Protein AF-M3J0B3-F1 (afdb_monomer_lite)

Structure (mmCIF, N/CA/C/O backbone):
data_AF-M3J0B3-F1
#
_entry.id   AF-M3J0B3-F1
#
loop_
_atom_site.group_PDB
_atom_site.id
_atom_site.type_symbol
_atom_site.label_atom_id
_atom_site.label_alt_id
_atom_site.label_comp_id
_atom_site.label_asym_id
_atom_site.label_entity_id
_atom_site.label_seq_id
_atom_site.pdbx_PDB_ins_code
_atom_site.Cartn_x
_atom_site.Cartn_y
_atom_site.Cartn_z
_atom_site.occupancy
_atom_site.B_iso_or_equiv
_atom_site.auth_seq_id
_atom_site.auth_comp_id
_atom_site.auth_asym_id
_atom_site.auth_atom_id
_atom_site.pdbx_PDB_model_num
ATOM 1 N N . MET A 1 1 ? -4.447 -12.567 12.145 1.00 97.25 1 MET A N 1
ATOM 2 C CA . MET A 1 1 ? -3.091 -12.415 12.739 1.00 97.25 1 MET A CA 1
ATOM 3 C C . MET A 1 1 ? -3.245 -12.116 14.236 1.00 97.25 1 MET A C 1
ATOM 5 O O . MET A 1 1 ? -4.362 -12.213 14.731 1.00 97.25 1 MET A O 1
ATOM 9 N N . LYS A 1 2 ? -2.182 -11.803 15.000 1.00 98.50 2 LYS A N 1
ATOM 10 C CA . LYS A 1 2 ? -2.361 -11.306 16.385 1.00 98.50 2 LYS A CA 1
ATOM 11 C C . LYS A 1 2 ? -3.076 -9.946 16.348 1.00 98.50 2 LYS A C 1
ATOM 13 O O . LYS A 1 2 ? -2.793 -9.146 15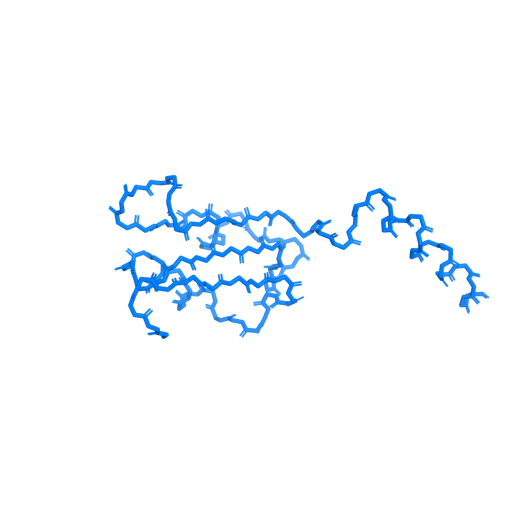.459 1.00 98.50 2 LYS A O 1
ATOM 18 N N . LYS A 1 3 ? -3.970 -9.669 17.301 1.00 98.12 3 LYS A N 1
ATOM 19 C CA . LYS A 1 3 ? -4.640 -8.360 17.394 1.00 98.12 3 LYS A CA 1
ATOM 20 C C . LYS A 1 3 ? -3.600 -7.249 17.611 1.00 98.12 3 LYS A C 1
ATOM 22 O O . LYS A 1 3 ? -2.743 -7.392 18.479 1.00 98.12 3 LYS A O 1
ATOM 27 N N . GLY A 1 4 ? -3.684 -6.177 16.824 1.00 97.38 4 GLY A N 1
ATOM 28 C CA . GLY A 1 4 ? -2.749 -5.047 16.838 1.00 97.38 4 GLY A CA 1
ATOM 29 C C . GLY A 1 4 ? -1.410 -5.319 16.142 1.00 97.38 4 GLY A C 1
ATOM 30 O O . GLY A 1 4 ? -0.444 -4.603 16.389 1.00 97.38 4 GLY A O 1
ATOM 31 N N . SER A 1 5 ? -1.314 -6.371 15.322 1.00 98.69 5 SER A N 1
ATOM 32 C CA . SER A 1 5 ? -0.075 -6.693 14.597 1.00 98.69 5 SER A CA 1
ATOM 33 C C . SER A 1 5 ? 0.118 -5.845 13.336 1.00 98.69 5 SER A C 1
ATOM 35 O O . SER A 1 5 ? -0.804 -5.186 12.866 1.00 98.69 5 SER A O 1
ATOM 37 N N . TYR A 1 6 ? 1.329 -5.872 12.778 1.00 98.62 6 TYR A N 1
ATOM 38 C CA . TYR A 1 6 ? 1.687 -5.168 11.548 1.00 98.62 6 TYR A CA 1
ATOM 39 C C . TYR A 1 6 ? 1.912 -6.183 10.427 1.00 98.62 6 TYR A C 1
ATOM 41 O O . TYR A 1 6 ? 2.663 -7.144 10.605 1.00 98.62 6 TYR A O 1
ATOM 49 N N . LEU A 1 7 ? 1.274 -5.964 9.279 1.00 98.62 7 LEU A N 1
ATOM 50 C CA . LEU A 1 7 ? 1.485 -6.721 8.051 1.00 98.62 7 LEU A CA 1
ATOM 51 C C . LEU A 1 7 ? 2.119 -5.802 7.005 1.00 98.62 7 LEU A C 1
ATOM 53 O O . LEU A 1 7 ? 1.550 -4.775 6.650 1.00 98.62 7 LEU A O 1
ATOM 57 N N . VAL A 1 8 ? 3.297 -6.174 6.509 1.00 98.69 8 VAL A N 1
ATOM 58 C CA . VAL A 1 8 ? 4.000 -5.424 5.462 1.00 98.69 8 VAL A CA 1
ATOM 59 C C . VAL A 1 8 ? 4.126 -6.300 4.224 1.00 98.69 8 VAL A C 1
ATOM 61 O O . VAL A 1 8 ? 4.586 -7.437 4.320 1.00 98.69 8 VAL A O 1
ATOM 64 N N . ASN A 1 9 ? 3.724 -5.775 3.068 1.00 98.69 9 ASN A N 1
ATOM 65 C CA . ASN A 1 9 ? 3.772 -6.480 1.794 1.00 98.69 9 ASN A CA 1
ATOM 66 C C . ASN A 1 9 ? 4.448 -5.618 0.721 1.00 98.69 9 ASN A C 1
ATOM 68 O O . ASN A 1 9 ? 3.850 -4.691 0.188 1.00 98.69 9 ASN A O 1
ATOM 72 N N . THR A 1 10 ? 5.685 -5.966 0.375 1.00 98.62 10 THR A N 1
ATOM 73 C CA . THR A 1 10 ? 6.419 -5.441 -0.793 1.00 98.62 10 THR A CA 1
ATOM 74 C C . THR A 1 10 ? 6.640 -6.530 -1.851 1.00 98.62 10 THR A C 1
ATOM 76 O O . THR A 1 10 ? 7.502 -6.424 -2.721 1.00 98.62 10 THR A O 1
ATOM 79 N N . ALA A 1 11 ? 5.878 -7.627 -1.761 1.00 98.50 11 ALA A N 1
ATOM 80 C CA . ALA A 1 11 ? 5.980 -8.765 -2.661 1.00 98.50 11 ALA A CA 1
ATOM 81 C C . ALA A 1 11 ? 5.049 -8.577 -3.865 1.00 98.50 11 ALA A C 1
ATOM 83 O O . ALA A 1 11 ? 5.490 -8.143 -4.927 1.00 98.50 11 ALA A O 1
ATOM 84 N N . ARG A 1 12 ? 3.756 -8.896 -3.728 1.00 98.56 12 ARG A N 1
ATOM 85 C CA . ARG A 1 12 ? 2.724 -8.698 -4.765 1.00 98.56 12 ARG A CA 1
ATOM 86 C C . ARG A 1 12 ? 1.381 -8.392 -4.109 1.00 98.56 12 ARG A C 1
ATOM 88 O O . ARG A 1 12 ? 1.020 -9.026 -3.121 1.00 98.56 12 ARG A O 1
ATOM 95 N N . GLY A 1 13 ? 0.620 -7.458 -4.679 1.00 97.56 13 GLY A N 1
ATOM 96 C CA . GLY A 1 13 ? -0.667 -7.059 -4.104 1.00 97.56 13 GLY A CA 1
ATOM 97 C C . GLY A 1 13 ? -1.739 -8.147 -4.189 1.00 97.56 13 GLY A C 1
ATOM 98 O O . GLY A 1 13 ? -2.564 -8.241 -3.297 1.00 97.56 13 GLY A O 1
ATOM 99 N N . ALA A 1 14 ? -1.682 -9.026 -5.194 1.00 97.75 14 ALA A N 1
ATOM 100 C CA . ALA A 1 14 ? -2.631 -10.134 -5.356 1.00 97.75 14 ALA A CA 1
ATOM 101 C C . ALA A 1 14 ? -2.468 -11.276 -4.326 1.00 97.75 14 ALA A C 1
ATOM 103 O O . ALA A 1 14 ? -3.224 -12.239 -4.362 1.00 97.75 14 ALA A O 1
ATOM 104 N N . LEU A 1 15 ? -1.478 -11.198 -3.426 1.00 98.25 15 LEU A N 1
ATOM 105 C CA . LEU A 1 15 ? -1.314 -12.163 -2.329 1.00 98.25 15 LEU A CA 1
ATOM 106 C C . LEU A 1 15 ? -2.304 -11.930 -1.182 1.00 98.25 15 LEU A C 1
ATOM 108 O O . LEU A 1 15 ? -2.431 -12.781 -0.304 1.00 98.25 15 LEU A O 1
ATOM 112 N N . THR A 1 16 ? -2.971 -10.779 -1.163 1.00 97.94 16 THR A N 1
ATOM 113 C CA . THR A 1 16 ? -3.957 -10.413 -0.151 1.00 97.94 16 THR A CA 1
ATOM 114 C C . THR A 1 16 ? -5.274 -10.024 -0.813 1.00 97.94 16 THR A C 1
ATOM 116 O O . THR A 1 16 ? -5.303 -9.559 -1.952 1.00 97.94 16 THR A O 1
ATOM 119 N N . VAL A 1 17 ? -6.375 -10.223 -0.087 1.00 98.12 17 VAL A N 1
ATOM 120 C CA . VAL A 1 17 ? -7.711 -9.775 -0.498 1.00 98.12 17 VAL A CA 1
ATOM 121 C C . VAL A 1 17 ? -7.877 -8.316 -0.052 1.00 98.12 17 VAL A C 1
ATOM 123 O O . VAL A 1 17 ? -7.732 -8.040 1.144 1.00 98.12 17 VAL A O 1
ATOM 126 N N . PRO A 1 18 ? -8.105 -7.359 -0.970 1.00 97.25 18 PRO A N 1
ATOM 127 C CA . PRO A 1 18 ? -8.133 -5.937 -0.634 1.00 97.25 18 PRO A CA 1
ATOM 128 C C . PRO A 1 18 ? -9.143 -5.555 0.439 1.00 97.25 18 PRO A C 1
ATOM 130 O O . PRO A 1 18 ? -8.809 -4.779 1.336 1.00 97.25 18 PRO A O 1
ATOM 133 N N . GLU A 1 19 ? -10.338 -6.124 0.345 1.00 98.31 19 GLU A N 1
ATOM 134 C CA . GLU A 1 19 ? -11.470 -5.890 1.231 1.00 98.31 19 GLU A CA 1
ATOM 135 C C . GLU A 1 19 ? -11.154 -6.401 2.641 1.00 98.31 19 GLU A C 1
ATOM 137 O O . GLU A 1 19 ? -11.225 -5.633 3.596 1.00 98.31 19 GLU A O 1
ATOM 142 N N . ASP A 1 20 ? -10.654 -7.635 2.766 1.00 98.69 20 ASP A N 1
ATOM 143 C CA . ASP A 1 20 ? -10.282 -8.225 4.059 1.00 98.69 20 ASP A CA 1
ATOM 144 C C . ASP A 1 20 ? -9.170 -7.433 4.764 1.00 98.69 20 ASP A C 1
ATOM 146 O O . ASP A 1 20 ? -9.183 -7.262 5.985 1.00 98.69 20 ASP A O 1
ATOM 150 N N . VAL A 1 21 ? -8.186 -6.933 4.005 1.00 98.62 21 VAL A N 1
ATOM 151 C CA . VAL A 1 21 ? -7.125 -6.073 4.553 1.00 98.62 21 VAL A CA 1
ATOM 152 C C . VAL A 1 21 ? -7.708 -4.749 5.035 1.00 98.62 21 VAL A C 1
ATOM 154 O O . VAL A 1 21 ? -7.368 -4.309 6.133 1.00 98.62 21 VAL A O 1
ATOM 157 N N . ALA A 1 22 ? -8.586 -4.127 4.247 1.00 98.56 22 ALA A N 1
ATOM 158 C CA . ALA A 1 22 ? -9.223 -2.873 4.625 1.00 98.56 22 ALA A CA 1
ATOM 159 C C . ALA A 1 22 ? -10.067 -3.040 5.893 1.00 98.56 22 ALA A C 1
ATOM 161 O O . ALA A 1 22 ? -9.916 -2.252 6.824 1.00 98.56 22 ALA A O 1
ATOM 162 N N . ASP A 1 23 ? -10.863 -4.102 5.991 1.00 98.75 23 ASP A N 1
ATOM 163 C CA . ASP A 1 23 ? -11.668 -4.414 7.174 1.00 98.75 23 ASP A CA 1
ATOM 164 C C . ASP A 1 23 ? -10.795 -4.692 8.408 1.00 98.75 23 ASP A C 1
ATOM 166 O O . ASP A 1 23 ? -11.059 -4.203 9.515 1.00 98.75 23 ASP A O 1
ATOM 170 N N . ALA A 1 24 ? -9.696 -5.429 8.235 1.00 98.75 24 ALA A N 1
ATOM 171 C CA . ALA A 1 24 ? -8.756 -5.713 9.314 1.00 98.75 24 ALA A CA 1
ATOM 172 C C . ALA A 1 24 ? -8.005 -4.455 9.795 1.00 98.75 24 ALA A C 1
ATOM 174 O O . ALA A 1 24 ? -7.734 -4.329 10.994 1.00 98.75 24 ALA A O 1
ATOM 175 N N . VAL A 1 25 ? -7.693 -3.517 8.895 1.00 98.69 25 VAL A N 1
ATOM 176 C CA . VAL A 1 25 ? -7.103 -2.216 9.245 1.00 98.69 25 VAL A CA 1
ATOM 177 C C . VAL A 1 25 ? -8.132 -1.323 9.933 1.00 98.69 25 VAL A C 1
ATOM 179 O O . VAL A 1 25 ? -7.873 -0.844 11.037 1.00 98.69 25 VAL A O 1
ATOM 182 N N . ASN A 1 26 ? -9.321 -1.171 9.344 1.00 98.56 26 ASN A N 1
ATOM 183 C CA . ASN A 1 26 ? -10.406 -0.331 9.858 1.00 98.56 26 ASN A CA 1
ATOM 184 C C . ASN A 1 26 ? -10.881 -0.774 11.249 1.00 98.56 26 ASN A C 1
ATOM 186 O O . ASN A 1 26 ? -11.209 0.062 12.085 1.00 98.56 26 ASN A O 1
ATOM 190 N N . SER A 1 27 ? -10.863 -2.078 11.541 1.00 98.38 27 SER A N 1
ATOM 191 C CA . SER A 1 27 ? -11.177 -2.617 12.874 1.00 98.38 27 SER A CA 1
ATOM 192 C C . SER A 1 27 ? -10.033 -2.496 13.893 1.00 98.38 27 SER A C 1
ATOM 194 O O . SER A 1 27 ? -10.222 -2.784 15.077 1.00 98.38 27 SER A O 1
ATOM 196 N N . GLY A 1 28 ? -8.830 -2.104 13.460 1.00 98.25 28 GLY A N 1
ATOM 197 C CA . GLY A 1 28 ? -7.625 -2.094 14.290 1.00 98.25 28 GLY A CA 1
ATOM 198 C C . GLY A 1 28 ? -7.091 -3.493 14.622 1.00 98.25 28 GLY A C 1
ATOM 199 O O . GLY A 1 28 ? -6.303 -3.649 15.558 1.00 98.25 28 GLY A O 1
ATOM 200 N N . HIS A 1 29 ? -7.515 -4.533 13.893 1.00 98.69 29 HIS A N 1
ATOM 201 C CA . HIS A 1 29 ? -6.955 -5.876 14.046 1.00 98.69 29 HIS A CA 1
ATOM 202 C C . HIS A 1 29 ? -5.498 -5.925 13.574 1.00 98.69 29 HIS A C 1
ATOM 204 O O . HIS A 1 29 ? -4.674 -6.568 14.232 1.00 98.69 29 HIS A O 1
ATOM 210 N N . ILE A 1 30 ? -5.182 -5.219 12.484 1.00 98.69 30 ILE A N 1
ATOM 211 C CA . ILE A 1 30 ? -3.816 -5.027 11.986 1.00 98.69 30 ILE A CA 1
ATOM 212 C C . ILE A 1 30 ? -3.556 -3.574 11.571 1.00 98.69 30 ILE A C 1
ATOM 214 O O . ILE A 1 30 ? -4.479 -2.788 11.384 1.00 98.69 30 ILE A O 1
ATOM 218 N N . ALA A 1 31 ? -2.286 -3.240 11.376 1.00 98.69 31 ALA A N 1
ATOM 219 C CA . ALA A 1 31 ? -1.842 -2.162 10.499 1.00 98.69 31 ALA A CA 1
ATOM 220 C C . ALA A 1 31 ? -1.239 -2.765 9.221 1.00 98.69 31 ALA A C 1
ATOM 222 O O . ALA A 1 31 ? -0.647 -3.847 9.277 1.00 98.69 31 ALA A O 1
ATOM 223 N N . TYR A 1 32 ? -1.366 -2.071 8.089 1.00 98.62 32 TYR A N 1
ATOM 224 C CA . TYR A 1 32 ? -0.889 -2.550 6.792 1.00 98.62 32 TYR A CA 1
ATOM 225 C C . TYR A 1 32 ? 0.007 -1.526 6.092 1.00 98.62 32 TYR A C 1
ATOM 227 O O . TYR A 1 32 ? -0.255 -0.323 6.121 1.00 98.62 32 TYR A O 1
ATOM 235 N N . GLY A 1 33 ? 1.067 -1.999 5.444 1.00 98.38 33 GLY A N 1
ATOM 236 C CA . GLY A 1 33 ? 1.972 -1.160 4.662 1.00 98.38 33 GLY A CA 1
ATOM 237 C C . GLY A 1 33 ? 2.616 -1.918 3.512 1.00 98.38 33 GLY A C 1
ATOM 238 O O . GLY A 1 33 ? 2.656 -3.148 3.503 1.00 98.38 33 GLY A O 1
ATOM 239 N N . GLY A 1 34 ? 3.134 -1.182 2.536 1.00 98.44 34 GLY A N 1
ATOM 240 C CA . GLY A 1 34 ? 3.685 -1.779 1.328 1.00 98.44 34 GLY A CA 1
ATOM 241 C C . GLY A 1 34 ? 3.694 -0.824 0.149 1.00 98.44 34 GLY A C 1
ATOM 242 O O . GLY A 1 34 ? 3.270 0.326 0.248 1.00 98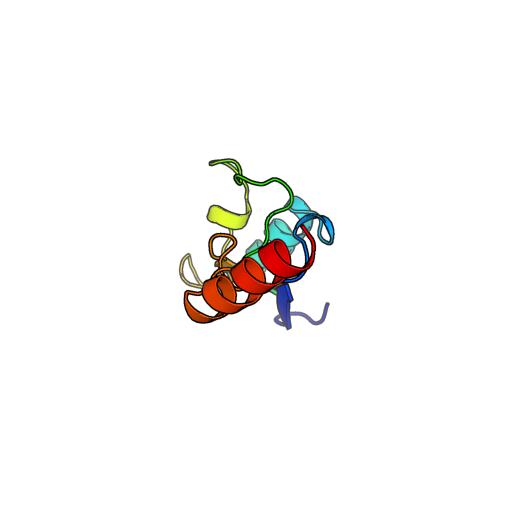.44 34 GLY A O 1
ATOM 243 N N . ASP A 1 35 ? 4.171 -1.306 -0.988 1.00 98.75 35 ASP A N 1
ATOM 244 C CA . ASP A 1 35 ? 4.201 -0.546 -2.238 1.00 98.75 35 ASP A CA 1
ATOM 245 C C . ASP A 1 35 ? 3.463 -1.254 -3.385 1.00 98.75 35 ASP A C 1
ATOM 247 O O . ASP A 1 35 ? 3.242 -0.676 -4.444 1.00 98.75 35 ASP A O 1
ATOM 251 N N . VAL A 1 36 ? 3.020 -2.495 -3.188 1.00 98.62 36 VAL A N 1
ATOM 252 C CA . VAL A 1 36 ? 2.397 -3.311 -4.238 1.00 98.62 36 VAL A CA 1
ATOM 253 C C . VAL A 1 36 ? 0.874 -3.290 -4.177 1.00 98.62 36 VAL A C 1
ATOM 255 O O . VAL A 1 36 ? 0.270 -3.292 -3.109 1.00 98.62 36 VAL A O 1
ATOM 258 N N . TRP A 1 37 ? 0.249 -3.345 -5.354 1.00 98.44 37 TRP A N 1
ATOM 259 C CA . TRP A 1 37 ? -1.203 -3.285 -5.533 1.00 98.44 37 TRP A CA 1
ATOM 260 C C . TRP A 1 37 ? -1.681 -4.485 -6.370 1.00 98.44 37 TRP A C 1
ATOM 262 O O . TRP A 1 37 ? -0.902 -4.975 -7.197 1.00 98.44 37 TRP A O 1
ATOM 272 N N . PRO A 1 38 ? -2.912 -4.999 -6.165 1.00 96.81 38 PRO A N 1
ATOM 273 C CA . PRO A 1 38 ? -3.425 -6.156 -6.910 1.00 96.81 38 PRO A CA 1
ATOM 274 C C . PRO A 1 38 ? -3.555 -5.891 -8.415 1.00 96.81 38 PRO A C 1
ATOM 276 O O . PRO A 1 38 ? -3.277 -6.771 -9.223 1.00 96.81 38 PRO A O 1
ATOM 279 N N . VAL A 1 39 ? -3.924 -4.658 -8.778 1.00 96.50 39 VAL A N 1
ATOM 280 C CA . VAL A 1 39 ? -3.960 -4.136 -10.151 1.00 96.50 39 VAL A CA 1
ATOM 281 C C . VAL A 1 39 ? -3.079 -2.893 -10.213 1.00 96.50 39 VAL A C 1
ATOM 283 O O . VAL A 1 39 ? -3.066 -2.093 -9.275 1.00 96.50 39 VAL A O 1
ATOM 286 N N . GLN A 1 40 ? -2.324 -2.738 -11.303 1.00 97.69 40 GLN A N 1
ATOM 287 C CA . GLN A 1 40 ? -1.409 -1.616 -11.505 1.00 97.69 40 GLN A CA 1
ATOM 288 C C . GLN A 1 40 ? -1.617 -1.002 -12.899 1.00 97.69 40 GLN A C 1
ATOM 290 O O . GLN A 1 40 ? -1.431 -1.716 -13.884 1.00 97.69 40 GLN A O 1
ATOM 295 N N . PRO A 1 41 ? -1.987 0.292 -13.006 1.00 97.25 41 PRO A N 1
ATOM 296 C CA . PRO A 1 41 ? -2.141 1.271 -11.921 1.00 97.25 41 PRO A CA 1
ATOM 297 C C . PRO A 1 41 ? -3.290 0.953 -10.953 1.00 97.25 41 PRO A C 1
ATOM 299 O O . PRO A 1 41 ? -4.337 0.457 -11.361 1.00 97.25 41 PRO A O 1
ATOM 302 N N . ALA A 1 42 ? -3.102 1.264 -9.669 1.00 97.38 42 ALA A N 1
ATOM 303 C CA . ALA A 1 42 ? -4.140 1.054 -8.665 1.00 97.38 42 ALA A CA 1
ATOM 304 C C . ALA A 1 42 ? -5.336 2.000 -8.903 1.00 97.38 42 ALA A C 1
ATOM 306 O O . ALA A 1 42 ? -5.110 3.218 -8.980 1.00 97.38 42 ALA A O 1
ATOM 307 N N . PRO A 1 43 ? -6.585 1.494 -8.959 1.00 96.44 43 PRO A N 1
ATOM 308 C CA . PRO A 1 43 ? -7.786 2.321 -9.113 1.00 96.44 43 PRO A CA 1
ATOM 309 C C . PRO A 1 43 ? -7.877 3.433 -8.062 1.00 96.44 43 PRO A C 1
ATOM 311 O O . PRO A 1 43 ? -7.355 3.288 -6.955 1.00 96.44 43 PRO A O 1
ATOM 314 N N . LYS A 1 44 ? -8.501 4.571 -8.395 1.00 96.44 44 LYS A N 1
ATOM 315 C CA . LYS A 1 44 ? -8.589 5.745 -7.496 1.00 96.44 44 LYS A CA 1
ATOM 316 C C . LYS A 1 44 ? -9.451 5.494 -6.257 1.00 96.44 44 LYS A C 1
ATOM 318 O O . LYS A 1 44 ? -9.214 6.112 -5.228 1.00 96.44 44 LYS A O 1
ATOM 323 N N . ASP A 1 45 ? -10.422 4.607 -6.384 1.00 95.56 45 ASP A N 1
ATOM 324 C CA . ASP A 1 45 ? -11.403 4.181 -5.385 1.00 95.56 45 ASP A CA 1
ATOM 325 C C . ASP A 1 45 ? -10.973 2.923 -4.612 1.00 95.56 45 ASP A C 1
ATOM 327 O O . ASP A 1 45 ? -11.717 2.409 -3.784 1.00 95.56 45 ASP A O 1
ATOM 331 N N . MET A 1 46 ? -9.755 2.431 -4.852 1.00 95.75 46 MET A N 1
ATOM 332 C CA . MET A 1 46 ? -9.220 1.239 -4.199 1.00 95.75 46 MET A CA 1
ATOM 333 C C . MET A 1 46 ? -9.090 1.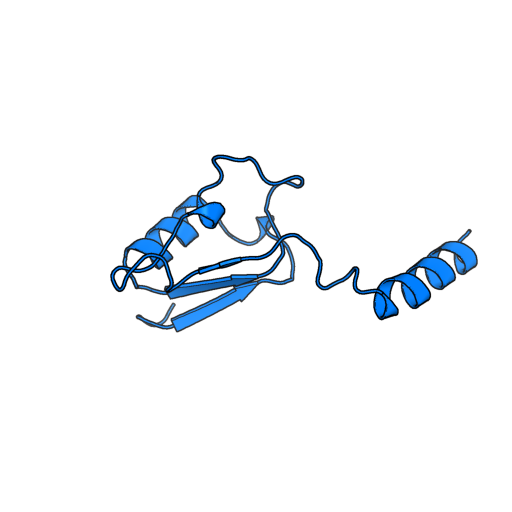453 -2.674 1.00 95.75 46 MET A C 1
ATOM 335 O O . MET A 1 46 ? -8.487 2.449 -2.255 1.00 95.75 46 MET A O 1
ATOM 339 N N . PRO A 1 47 ? -9.586 0.528 -1.827 1.00 97.19 47 PRO A N 1
ATOM 340 C CA . PRO A 1 47 ? -9.777 0.775 -0.394 1.00 97.19 47 PRO A CA 1
ATOM 341 C C . PRO A 1 47 ? -8.475 1.034 0.376 1.00 97.19 47 PRO A C 1
ATOM 343 O O . PRO A 1 47 ? -8.468 1.795 1.345 1.00 97.19 47 PRO A O 1
ATOM 346 N N . TRP A 1 48 ? -7.337 0.490 -0.071 1.00 97.88 48 TRP A N 1
ATOM 347 C CA . TRP A 1 48 ? -6.046 0.732 0.587 1.00 97.88 48 TRP A CA 1
ATOM 348 C C . TRP A 1 48 ? -5.545 2.171 0.445 1.00 97.88 48 TRP A C 1
ATOM 350 O O . TRP A 1 48 ? -4.602 2.549 1.134 1.00 97.88 48 TRP A O 1
ATOM 360 N N . ARG A 1 49 ? -6.154 2.999 -0.415 1.00 97.38 49 ARG A N 1
ATOM 361 C CA . ARG A 1 49 ? -5.814 4.427 -0.509 1.00 97.38 49 ARG A CA 1
ATOM 362 C C . ARG A 1 49 ? -6.281 5.229 0.699 1.00 97.38 49 ARG A C 1
ATOM 364 O O . ARG A 1 49 ? -5.678 6.256 0.990 1.00 97.38 49 ARG A O 1
ATOM 371 N N . THR A 1 50 ? -7.350 4.791 1.359 1.00 96.69 50 THR A N 1
ATOM 372 C CA . THR A 1 50 ? -8.025 5.577 2.402 1.00 96.69 50 THR A CA 1
ATOM 373 C C . THR A 1 50 ? -8.302 4.803 3.682 1.00 96.69 50 THR A C 1
ATOM 375 O O . THR A 1 50 ? -8.688 5.431 4.662 1.00 96.69 50 THR A O 1
ATOM 378 N N . MET A 1 51 ? -8.114 3.475 3.711 1.00 97.88 51 MET A N 1
ATOM 379 C CA . MET A 1 51 ? -8.234 2.702 4.952 1.00 97.88 51 MET A CA 1
ATOM 380 C C . MET A 1 51 ? -7.317 3.276 6.034 1.00 97.88 51 MET A C 1
ATOM 382 O O . MET A 1 51 ? -6.198 3.707 5.747 1.00 97.88 51 MET A O 1
ATOM 386 N N . HIS A 1 52 ? -7.779 3.254 7.273 1.00 98.19 52 HIS A N 1
ATOM 387 C CA . HIS A 1 52 ? -7.013 3.687 8.431 1.00 98.19 52 HIS A CA 1
ATOM 388 C C . HIS A 1 52 ? -7.567 2.991 9.667 1.00 98.19 52 HIS A C 1
ATOM 390 O O . HIS A 1 52 ? -8.719 2.570 9.690 1.00 98.19 52 HIS A O 1
ATOM 396 N N . ASN A 1 53 ? -6.768 2.869 10.719 1.00 97.06 53 ASN A N 1
ATOM 397 C CA . ASN A 1 53 ? -7.263 2.255 11.948 1.00 97.06 53 ASN A CA 1
ATOM 398 C C . ASN A 1 53 ? -8.175 3.219 12.753 1.00 97.06 53 ASN A C 1
ATOM 400 O O . ASN A 1 53 ? -8.261 4.411 12.430 1.00 97.06 53 ASN A O 1
ATOM 404 N N . PRO A 1 54 ? -8.839 2.747 13.829 1.00 97.94 54 PRO A N 1
ATOM 405 C CA . PRO A 1 54 ? -9.729 3.579 14.647 1.00 97.94 54 PRO A CA 1
ATOM 406 C C . PRO A 1 54 ? -9.062 4.758 15.369 1.00 97.94 54 PRO A C 1
ATOM 408 O O . PRO A 1 54 ? -9.764 5.602 15.919 1.00 97.94 54 PRO A O 1
ATOM 411 N N . TYR A 1 55 ? -7.728 4.826 15.406 1.00 95.69 55 TYR A N 1
ATOM 412 C CA . TYR A 1 55 ? -6.995 5.899 16.085 1.00 95.69 55 TYR A CA 1
ATOM 413 C C . TYR A 1 55 ? -6.855 7.162 15.224 1.00 95.69 55 TYR A C 1
ATOM 415 O O . TYR A 1 55 ? -6.422 8.198 15.726 1.00 95.69 55 TYR A O 1
ATOM 423 N N . GLY A 1 56 ? -7.241 7.100 13.946 1.00 96.06 56 GLY A N 1
ATOM 424 C CA . GLY A 1 56 ? -7.349 8.257 13.062 1.00 96.06 56 GLY A CA 1
ATOM 425 C C . GLY A 1 56 ? -6.710 8.044 11.686 1.00 96.06 56 GLY A C 1
ATOM 426 O O . GLY A 1 56 ? -6.032 7.042 11.460 1.00 96.06 56 GLY A O 1
ATOM 427 N N . PRO A 1 57 ? -6.872 9.015 10.768 1.00 95.06 57 PRO A N 1
ATOM 428 C CA . PRO A 1 57 ? -6.478 8.883 9.362 1.00 95.06 57 PRO A CA 1
ATOM 429 C C . PRO A 1 57 ? -4.964 8.767 9.139 1.00 95.06 57 PRO A C 1
ATOM 431 O O . PRO A 1 57 ? -4.530 8.335 8.078 1.00 95.06 57 PRO A O 1
ATOM 434 N N . ALA A 1 58 ? -4.151 9.145 10.129 1.00 94.94 58 ALA A N 1
ATOM 435 C CA . ALA A 1 58 ? -2.694 9.056 10.061 1.00 94.94 58 ALA A CA 1
ATOM 436 C C . ALA A 1 58 ? -2.139 7.677 10.470 1.00 94.94 58 ALA A C 1
ATOM 438 O O . ALA A 1 58 ? -0.924 7.481 10.459 1.00 94.94 58 ALA A O 1
ATOM 439 N N . TYR A 1 59 ? -2.993 6.734 10.879 1.00 96.56 59 TYR A N 1
ATOM 440 C CA . TYR A 1 59 ? -2.565 5.497 11.524 1.00 96.56 59 TYR A CA 1
ATOM 441 C C . TYR A 1 59 ? -3.058 4.249 10.786 1.00 96.56 59 TYR A C 1
ATOM 443 O O . TYR A 1 59 ? -4.159 4.197 10.244 1.00 96.56 59 TYR A O 1
ATOM 451 N N . GLY A 1 60 ? -2.252 3.186 10.827 1.00 97.19 60 GLY A N 1
ATOM 452 C CA . GLY A 1 60 ? -2.644 1.859 10.342 1.00 97.19 60 GLY A CA 1
ATOM 453 C C . GLY A 1 60 ? -2.484 1.630 8.838 1.00 97.19 60 GLY A C 1
ATOM 454 O O . GLY A 1 60 ? -2.670 0.498 8.399 1.0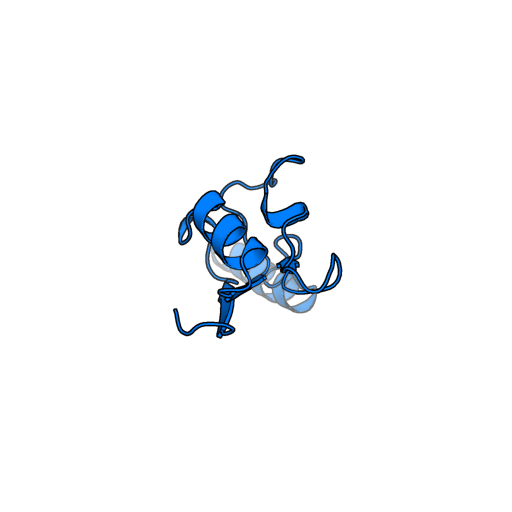0 97.19 60 GLY A O 1
ATOM 455 N N . ASN A 1 61 ? -2.093 2.653 8.076 1.00 98.38 61 ASN A N 1
ATOM 456 C CA . ASN A 1 61 ? -1.864 2.572 6.638 1.00 98.38 61 ASN A CA 1
ATOM 457 C C . ASN A 1 61 ? -0.542 3.251 6.253 1.00 98.38 61 ASN A C 1
ATOM 459 O O . ASN A 1 61 ? -0.352 4.440 6.498 1.00 98.38 61 ASN A O 1
ATOM 463 N N . ALA A 1 62 ? 0.365 2.482 5.654 1.00 98.19 62 ALA A N 1
ATOM 464 C CA . ALA A 1 62 ? 1.653 2.950 5.145 1.00 98.19 62 ALA A CA 1
ATOM 465 C C . ALA A 1 62 ? 1.857 2.553 3.672 1.00 98.19 62 ALA A C 1
ATOM 467 O O . ALA A 1 62 ? 2.941 2.123 3.272 1.00 98.19 62 ALA A O 1
ATOM 468 N N . MET A 1 63 ? 0.793 2.626 2.870 1.00 98.50 63 MET A N 1
ATOM 469 C CA . MET A 1 63 ? 0.869 2.345 1.441 1.00 98.50 63 MET A CA 1
ATOM 470 C C . MET A 1 63 ? 1.618 3.438 0.677 1.00 98.50 63 MET A C 1
ATOM 472 O O . MET A 1 63 ? 1.419 4.633 0.888 1.00 98.50 63 MET A O 1
ATOM 476 N N . THR A 1 64 ? 2.427 3.014 -0.287 1.00 98.38 64 THR A N 1
ATOM 477 C CA . THR A 1 64 ? 3.039 3.875 -1.305 1.00 98.38 64 THR A CA 1
ATOM 478 C C . THR A 1 64 ? 2.693 3.361 -2.706 1.00 98.38 64 THR A C 1
ATOM 480 O O . THR A 1 64 ? 2.084 2.302 -2.871 1.00 98.38 64 THR A O 1
ATOM 483 N N . VAL A 1 65 ? 3.041 4.119 -3.747 1.00 97.94 65 VAL A N 1
ATOM 484 C CA . VAL A 1 65 ? 3.019 3.597 -5.125 1.00 97.94 65 VAL A CA 1
ATOM 485 C C . VAL A 1 65 ? 4.111 2.538 -5.305 1.00 97.94 65 VAL A C 1
ATOM 487 O O . VAL A 1 65 ? 5.094 2.569 -4.577 1.00 97.94 65 VAL A O 1
ATOM 490 N N . HIS A 1 66 ? 3.974 1.635 -6.279 1.00 98.62 66 HIS A N 1
ATOM 491 C CA . HIS A 1 66 ? 4.952 0.561 -6.508 1.00 98.62 66 HIS A CA 1
ATOM 492 C C . HIS A 1 66 ? 6.297 1.130 -6.950 1.00 98.62 66 HIS A C 1
ATOM 494 O O . HIS A 1 66 ? 6.479 1.507 -8.107 1.00 98.62 66 HIS A O 1
ATOM 500 N N . VAL A 1 67 ? 7.217 1.247 -5.990 1.00 98.38 67 VAL A N 1
ATOM 501 C CA . VAL A 1 67 ? 8.411 2.082 -6.144 1.00 98.38 67 VAL A CA 1
ATOM 502 C C . VAL A 1 67 ? 9.666 1.485 -5.523 1.00 98.38 67 VAL A C 1
ATOM 504 O O . VAL A 1 67 ? 10.766 1.833 -5.948 1.00 98.38 67 VAL A O 1
ATOM 507 N N . SER A 1 68 ? 9.555 0.563 -4.561 1.00 98.25 68 SER A N 1
ATOM 508 C CA . SER A 1 68 ? 10.727 0.063 -3.827 1.00 98.25 68 SER A CA 1
ATOM 509 C C . SER A 1 68 ? 11.757 -0.593 -4.754 1.00 98.25 68 SER A C 1
ATOM 511 O O . SER A 1 68 ? 12.956 -0.352 -4.625 1.00 98.25 68 SER A O 1
ATOM 513 N N . GLY A 1 69 ? 11.287 -1.346 -5.755 1.00 98.44 69 GLY A N 1
ATOM 514 C CA . GLY A 1 69 ? 12.121 -1.984 -6.776 1.00 98.44 69 GLY A CA 1
ATOM 515 C C . GLY A 1 69 ? 12.620 -1.055 -7.890 1.00 98.44 69 GLY A C 1
ATOM 516 O O . GLY A 1 69 ? 13.432 -1.489 -8.703 1.00 98.44 69 GLY A O 1
ATOM 517 N N . THR A 1 70 ? 12.163 0.202 -7.941 1.00 98.44 70 THR A N 1
ATOM 518 C CA . THR A 1 70 ? 12.509 1.175 -8.996 1.00 98.44 70 THR A CA 1
ATOM 519 C C . THR A 1 70 ? 13.215 2.425 -8.462 1.00 98.44 70 THR A C 1
ATOM 521 O O . THR A 1 70 ? 13.179 3.487 -9.089 1.00 98.44 70 THR A O 1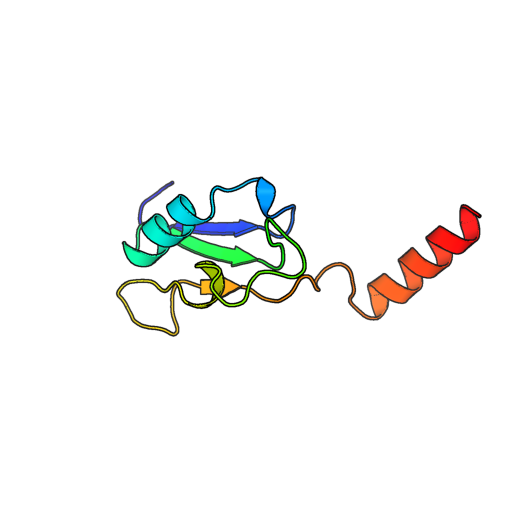
ATOM 524 N N . SER A 1 71 ? 13.898 2.314 -7.317 1.00 98.69 71 SER A N 1
ATOM 525 C CA . SER A 1 71 ? 14.829 3.348 -6.847 1.00 98.69 71 SER A CA 1
ATOM 526 C C . SER A 1 71 ? 15.930 3.619 -7.879 1.00 98.69 71 SER A C 1
ATOM 528 O O . SER A 1 71 ? 16.268 2.731 -8.660 1.00 98.69 71 SER A O 1
ATOM 530 N N . LEU A 1 72 ? 16.526 4.818 -7.879 1.00 98.69 72 LEU A N 1
ATOM 531 C CA . LEU A 1 72 ? 17.565 5.193 -8.857 1.00 98.69 72 LEU A CA 1
ATOM 532 C C . LEU A 1 72 ? 18.719 4.172 -8.913 1.00 98.69 72 LEU A C 1
ATOM 534 O O . LEU A 1 72 ? 19.159 3.793 -9.998 1.00 98.69 72 LEU A O 1
ATOM 538 N N . ASP A 1 73 ? 19.135 3.641 -7.761 1.00 98.69 73 ASP A N 1
ATOM 539 C CA . ASP A 1 73 ? 20.169 2.603 -7.690 1.00 98.69 73 ASP A CA 1
ATOM 540 C C . ASP A 1 73 ? 19.717 1.271 -8.309 1.00 98.69 73 ASP A C 1
ATOM 542 O O . ASP A 1 73 ? 20.511 0.563 -8.934 1.00 98.69 73 ASP A O 1
ATOM 546 N N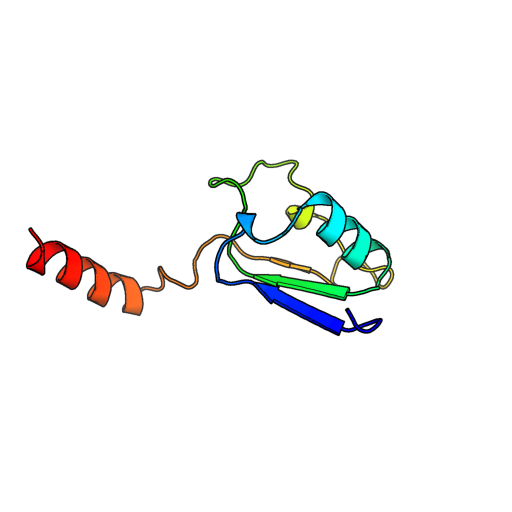 . ALA A 1 74 ? 18.447 0.896 -8.124 1.00 98.75 74 ALA A N 1
ATOM 547 C CA . ALA A 1 74 ? 17.886 -0.311 -8.722 1.00 98.75 74 ALA A CA 1
ATOM 548 C C . ALA A 1 74 ? 17.743 -0.167 -10.243 1.00 98.75 74 ALA A C 1
ATOM 550 O O . ALA A 1 74 ? 18.091 -1.109 -10.958 1.00 98.75 74 ALA A O 1
ATOM 551 N N . GLN A 1 75 ? 17.331 1.012 -10.729 1.00 98.88 75 GLN A N 1
ATOM 552 C CA . GLN A 1 75 ? 17.220 1.326 -12.159 1.00 98.88 75 GLN A CA 1
ATOM 553 C C . GLN A 1 75 ? 18.530 1.071 -12.899 1.00 98.88 75 GLN A C 1
ATOM 555 O O . GLN A 1 75 ? 18.530 0.385 -13.920 1.00 98.88 75 GLN A O 1
ATOM 560 N N . ALA A 1 76 ? 19.657 1.530 -12.346 1.00 98.75 76 ALA A N 1
ATOM 561 C CA . ALA A 1 76 ? 20.971 1.294 -12.936 1.00 98.75 76 ALA A CA 1
ATOM 562 C C . ALA A 1 76 ? 21.285 -0.206 -13.084 1.00 98.75 76 ALA A C 1
ATOM 564 O O . ALA A 1 76 ? 21.774 -0.651 -14.124 1.00 98.75 76 ALA A O 1
ATOM 565 N N . ARG A 1 77 ? 20.978 -1.010 -12.057 1.00 98.81 77 ARG A N 1
ATOM 566 C CA . ARG A 1 77 ? 21.266 -2.452 -12.066 1.00 98.81 77 ARG A CA 1
ATOM 567 C C . ARG A 1 77 ? 20.359 -3.219 -13.021 1.00 98.81 77 ARG A C 1
ATOM 569 O O . ARG A 1 77 ? 20.869 -3.989 -13.833 1.00 98.81 77 ARG A O 1
ATOM 576 N N . TYR A 1 78 ? 19.040 -3.029 -12.946 1.00 98.69 78 TYR A N 1
ATOM 577 C CA . TYR A 1 78 ? 18.131 -3.820 -13.776 1.00 98.69 78 TYR A CA 1
ATOM 578 C C . TYR A 1 78 ? 18.173 -3.392 -15.250 1.00 98.69 78 TYR A C 1
ATOM 580 O O . TYR A 1 78 ? 17.998 -4.247 -16.112 1.00 98.69 78 TYR A O 1
ATOM 588 N N . ALA A 1 79 ? 18.467 -2.123 -15.571 1.00 98.81 79 ALA A N 1
ATOM 589 C CA . ALA A 1 79 ? 18.657 -1.688 -16.958 1.00 98.81 79 ALA A CA 1
ATOM 590 C C . ALA A 1 79 ? 19.878 -2.364 -17.604 1.00 98.81 79 ALA A C 1
ATOM 592 O O . ALA A 1 79 ? 19.789 -2.867 -18.725 1.00 98.81 79 ALA A O 1
ATOM 593 N N . ASN A 1 80 ? 20.996 -2.454 -16.872 1.00 98.75 80 ASN A N 1
ATOM 594 C CA . ASN A 1 80 ? 22.163 -3.221 -17.312 1.00 98.75 80 ASN A CA 1
ATOM 595 C C . ASN A 1 80 ? 21.831 -4.711 -17.474 1.00 98.75 80 ASN A C 1
ATOM 597 O O . ASN A 1 80 ? 22.240 -5.317 -18.460 1.00 98.75 80 ASN A O 1
ATOM 601 N N . GLY A 1 81 ? 21.047 -5.280 -16.552 1.00 98.81 81 GLY A N 1
ATOM 602 C CA . GLY A 1 81 ? 20.574 -6.663 -16.645 1.00 98.81 81 GLY A CA 1
ATOM 603 C C . GLY A 1 81 ? 19.732 -6.930 -17.897 1.00 98.81 81 GLY A C 1
ATOM 604 O O . GLY A 1 81 ? 19.985 -7.905 -18.596 1.00 98.81 81 GLY A O 1
ATOM 605 N N . VAL A 1 82 ? 18.789 -6.042 -18.242 1.00 98.81 82 VAL A N 1
ATOM 606 C CA . VAL A 1 82 ? 18.004 -6.145 -19.489 1.00 98.81 82 VAL A CA 1
ATOM 607 C C . VAL A 1 82 ? 18.922 -6.112 -20.712 1.00 98.81 82 VAL A C 1
ATOM 609 O O . VAL A 1 82 ? 18.777 -6.950 -21.595 1.00 98.81 82 VAL A O 1
ATOM 612 N N . LYS A 1 83 ? 19.907 -5.203 -20.744 1.00 98.56 83 LYS A N 1
ATOM 613 C CA . LYS A 1 83 ? 20.889 -5.124 -21.839 1.00 98.56 83 LYS A CA 1
ATOM 614 C C . LYS A 1 83 ? 21.777 -6.371 -21.952 1.00 98.56 83 LYS A C 1
ATOM 616 O O . LYS A 1 83 ? 22.240 -6.658 -23.040 1.00 98.56 83 LYS A O 1
ATOM 621 N N . GLN A 1 84 ? 22.057 -7.074 -20.854 1.00 98.69 84 GLN A N 1
ATOM 622 C CA . GLN A 1 84 ? 22.815 -8.332 -20.893 1.00 98.69 84 GLN A CA 1
ATOM 623 C C . GLN A 1 84 ? 21.989 -9.520 -21.402 1.00 98.69 84 GLN A C 1
ATOM 625 O O . GLN A 1 84 ? 22.572 -10.490 -21.877 1.00 98.69 84 GLN A O 1
ATOM 630 N N . ILE A 1 85 ? 20.664 -9.477 -21.240 1.00 98.50 85 ILE A N 1
ATOM 631 C CA . ILE A 1 85 ? 19.750 -10.542 -21.680 1.00 98.50 85 ILE A CA 1
ATOM 632 C C . ILE A 1 85 ? 19.444 -10.433 -23.180 1.00 98.50 85 ILE A C 1
ATOM 634 O O . ILE A 1 85 ? 19.281 -11.465 -23.831 1.00 98.50 85 ILE A O 1
ATOM 638 N N . LEU A 1 86 ? 19.316 -9.204 -23.694 1.00 96.25 86 LEU A N 1
ATOM 639 C CA . LEU A 1 86 ? 19.059 -8.899 -25.108 1.00 96.25 86 LEU A CA 1
ATOM 640 C C . LEU A 1 86 ? 20.330 -9.004 -25.957 1.00 96.25 86 LEU A C 1
ATOM 642 O O . LEU A 1 86 ? 20.206 -9.490 -27.102 1.00 96.25 86 LEU A O 1
#

pLDDT: mean 97.98, std 0.96, range [94.94, 98.88]

Sequence (86 aa):
MKKGSYLVNTARGALTVPEDVADAVNSGHIAYGGDVWPVQPAPKDMPWRTMHNPYGPAYGNAMTVHVSGTSLDAQARYANGVKQIL

Foldseek 3Di:
DAAQEEDEDADAQLVDDQVVLLVCFQASRYAYEYAHHNDPVDDPPRSLVQRHYPVDRVHRHHYDHNPPCPPPVNVVVVVVVVVVVD

Secondary structure (DSSP, 8-state):
--TTEEEEE-S-GGGS-HHHHHHHHHTTSEEEEES--SSSSPPTT-GGGT---TT-TTSSEEE--S-GGGSHHHHHHHHHHHHHH-

InterPro domains:
  IPR006140 D-isomer specific 2-hydroxyacid dehydrogenase, NAD-binding domain [PF02826] (1-53)
  IPR029753 D-isomer specific 2-hydroxyacid dehydrogenase, NAD-binding domain conserved site [PS00671] (1-17)
  IPR036291 NAD(P)-binding domain superfamily [SSF51735] (1-54)

Organism: Candida maltosa (strain Xu316) (NCBI:txid1245528)

Radius of gyration: 15.44 Å; chains: 1; bounding box: 34×22×42 Å